Protein AF-A0A7J8AQF8-F1 (afdb_monomer_lite)

Secondary structure (DSSP, 8-state):
----PPP--PPPP--GGGSPP-----------SSPPPHHHHHHHHHHHHHHHHHHHHHHHHHHHHHHHHHHHHHHHHHHHHHHHHHHHHHHHHHHHHHHHHHTT-

pLDDT: mean 77.47, std 18.07, range [41.44, 96.56]

Foldseek 3Di:
DPPDDPDPPDPPDPQPVPPDDPPPPPVPPPDPDDDPPPVNVVVSVVVVVVVVVVSVVVVVVSVVVVVVVVVVVVVSVVVVVVSVVVVVVVVVVVVVVVVVVVVVD

Organism: Myotis myotis (NCBI:txid51298)

Radius of gyration: 29.65 Å; chains: 1; bounding box: 64×28×84 Å

Sequence (105 aa):
MLQIQPPHFKKCPTNPARRLPPTWTVSRSSSKDSSPTLASKVDQLEGMLKMLREDLKKEKEDKAHLQAEVQHLREDNLRLQEESQNASDKLKKFTEWVFNTIDMS

Structure (mmCIF, N/CA/C/O backbone):
data_AF-A0A7J8AQF8-F1
#
_entry.id   AF-A0A7J8AQF8-F1
#
loop_
_atom_site.group_PDB
_atom_site.id
_atom_site.type_symbol
_atom_site.label_atom_id
_atom_site.label_alt_id
_atom_site.label_comp_id
_atom_site.label_asym_id
_atom_site.label_entity_id
_atom_site.label_seq_id
_atom_site.pdbx_PDB_ins_code
_atom_site.Cartn_x
_atom_site.Cartn_y
_atom_site.Cartn_z
_atom_site.occupancy
_atom_site.B_iso_or_equiv
_atom_site.auth_seq_id
_atom_site.auth_comp_id
_atom_site.auth_asym_id
_atom_site.auth_atom_id
_atom_site.pdbx_PDB_model_num
ATOM 1 N N . MET A 1 1 ? -9.979 -10.882 35.854 1.00 41.44 1 MET A N 1
ATOM 2 C CA . MET A 1 1 ? -9.222 -9.766 35.247 1.00 41.44 1 MET A CA 1
ATOM 3 C C . MET A 1 1 ? -9.396 -9.834 33.739 1.00 41.44 1 MET A C 1
ATOM 5 O O . MET A 1 1 ? -9.303 -10.925 33.194 1.00 41.44 1 MET A O 1
ATOM 9 N N . LEU A 1 2 ? -9.710 -8.721 33.072 1.00 48.56 2 LEU A N 1
ATOM 10 C CA . LEU A 1 2 ? -9.752 -8.675 31.608 1.00 48.56 2 LEU A CA 1
ATOM 11 C C . LEU A 1 2 ? -8.310 -8.679 31.091 1.00 48.56 2 LEU A C 1
ATOM 13 O O . LEU A 1 2 ? -7.573 -7.722 31.308 1.00 48.56 2 LEU A O 1
ATOM 17 N N . GLN A 1 3 ? -7.902 -9.771 30.448 1.00 50.34 3 GLN A N 1
ATOM 18 C CA . GLN A 1 3 ? -6.616 -9.864 29.765 1.00 50.34 3 GLN A CA 1
ATOM 19 C C . GLN A 1 3 ? -6.682 -8.972 28.517 1.00 50.34 3 GLN A C 1
ATOM 21 O O . GLN A 1 3 ? -7.215 -9.379 27.486 1.00 50.34 3 GLN A O 1
ATOM 26 N N . ILE A 1 4 ? -6.200 -7.735 28.617 1.00 56.41 4 ILE A N 1
ATOM 27 C CA . ILE A 1 4 ? -6.007 -6.878 27.446 1.00 56.41 4 ILE A CA 1
ATOM 28 C C . ILE A 1 4 ? -4.639 -7.248 26.877 1.00 56.41 4 ILE A C 1
ATOM 30 O O . ILE A 1 4 ? -3.612 -6.956 27.490 1.00 56.41 4 ILE A O 1
ATOM 34 N N . GLN A 1 5 ? -4.619 -7.961 25.749 1.00 50.88 5 GLN A N 1
ATOM 35 C CA . GLN A 1 5 ? -3.371 -8.170 25.021 1.00 50.88 5 GLN A CA 1
ATOM 36 C C . GLN A 1 5 ? -2.900 -6.812 24.481 1.00 50.88 5 GLN A C 1
ATOM 38 O O . GLN A 1 5 ? -3.709 -6.094 23.892 1.00 50.88 5 GLN A O 1
ATOM 43 N N . PRO A 1 6 ? -1.627 -6.433 24.678 1.00 56.56 6 PRO A N 1
ATOM 44 C CA . PRO A 1 6 ? -1.102 -5.226 24.067 1.00 56.56 6 PRO A CA 1
ATOM 45 C C . PRO A 1 6 ? -1.141 -5.359 22.535 1.00 56.56 6 PRO A C 1
ATOM 47 O O . PRO A 1 6 ? -0.924 -6.458 22.013 1.00 56.56 6 PRO A O 1
ATOM 50 N N . PRO A 1 7 ? -1.391 -4.259 21.805 1.00 54.62 7 PRO A N 1
ATOM 51 C CA . PRO A 1 7 ? -1.345 -4.265 20.351 1.00 54.62 7 PRO A CA 1
ATOM 52 C C . PRO A 1 7 ? 0.042 -4.714 19.876 1.00 54.62 7 PRO A C 1
ATOM 54 O O . PRO A 1 7 ? 1.068 -4.118 20.215 1.00 54.62 7 PRO A O 1
ATOM 57 N N . HIS A 1 8 ? 0.073 -5.779 19.075 1.00 56.56 8 HIS A N 1
ATOM 58 C CA . HIS A 1 8 ? 1.288 -6.239 18.407 1.00 56.56 8 HIS A CA 1
ATOM 59 C C . HIS A 1 8 ? 1.595 -5.301 17.243 1.00 56.56 8 HIS A C 1
ATOM 61 O O . HIS A 1 8 ? 1.228 -5.563 16.100 1.00 56.56 8 HIS A O 1
ATOM 67 N N . PHE A 1 9 ? 2.276 -4.193 17.530 1.00 56.09 9 PHE A N 1
ATOM 68 C CA . PHE A 1 9 ? 2.837 -3.333 16.495 1.00 56.09 9 PHE A CA 1
ATOM 69 C C . PHE A 1 9 ? 4.000 -4.064 15.820 1.00 56.09 9 PHE A C 1
ATOM 71 O O . PHE A 1 9 ? 5.146 -4.012 16.276 1.00 56.09 9 PHE A O 1
ATOM 78 N N . LYS A 1 10 ? 3.721 -4.765 14.716 1.00 64.44 10 LYS A N 1
ATOM 79 C CA . LYS A 1 10 ? 4.784 -5.187 13.801 1.00 64.44 10 LYS A CA 1
ATOM 80 C C . LYS A 1 10 ? 5.449 -3.908 13.287 1.00 64.44 10 LYS A C 1
ATOM 82 O O . LYS A 1 10 ? 4.779 -3.055 12.712 1.00 64.44 10 LYS A O 1
ATOM 87 N N . LYS A 1 11 ? 6.755 -3.743 13.539 1.00 61.34 11 LYS A N 1
ATOM 88 C CA . LYS A 1 11 ? 7.540 -2.650 12.944 1.00 61.34 11 LYS A CA 1
ATOM 89 C C . LYS A 1 11 ? 7.304 -2.673 11.436 1.00 61.34 11 LYS A C 1
ATOM 91 O O . LYS A 1 11 ? 7.489 -3.727 10.828 1.00 61.34 11 LYS A O 1
ATOM 96 N N . CYS A 1 12 ? 6.921 -1.539 10.853 1.00 48.62 12 CYS A N 1
ATOM 97 C CA . CYS A 1 12 ? 6.840 -1.429 9.404 1.00 48.62 12 CYS A CA 1
ATOM 98 C C . CYS A 1 12 ? 8.218 -1.786 8.824 1.00 48.62 12 CYS A C 1
ATOM 100 O O . CYS A 1 12 ? 9.215 -1.193 9.262 1.00 48.62 12 CYS A O 1
ATOM 102 N N . PRO A 1 13 ? 8.323 -2.746 7.891 1.00 56.28 13 PRO A N 1
ATOM 103 C CA . PRO A 1 13 ? 9.559 -2.930 7.154 1.00 56.28 13 PRO A CA 1
ATOM 104 C C . PRO A 1 13 ? 9.874 -1.619 6.427 1.00 56.28 13 PRO A C 1
ATOM 106 O O . PRO A 1 13 ? 9.006 -0.990 5.825 1.00 56.28 13 PRO A O 1
ATOM 109 N N . THR A 1 14 ? 11.114 -1.153 6.542 1.00 57.19 14 THR A N 1
ATOM 110 C CA . THR A 1 14 ? 11.582 0.065 5.881 1.00 57.19 14 THR A CA 1
ATOM 111 C C . THR A 1 14 ? 11.351 -0.076 4.376 1.00 57.19 14 THR A C 1
ATOM 113 O O . THR A 1 14 ? 12.011 -0.887 3.735 1.00 57.19 14 THR A O 1
ATOM 116 N N . ASN A 1 15 ? 10.403 0.683 3.821 1.00 51.50 15 ASN A N 1
ATOM 117 C CA . ASN A 1 15 ? 9.999 0.563 2.423 1.00 51.50 15 ASN A CA 1
ATOM 118 C C . ASN A 1 15 ? 11.162 0.949 1.475 1.00 51.50 15 ASN A C 1
ATOM 120 O O . ASN A 1 15 ? 11.532 2.130 1.418 1.00 51.50 15 ASN A O 1
ATOM 124 N N . PRO A 1 16 ? 11.735 0.003 0.703 1.00 54.81 16 PRO A N 1
ATOM 125 C CA . PRO A 1 16 ? 12.813 0.299 -0.237 1.00 54.81 16 PRO A CA 1
ATOM 126 C C . PRO A 1 16 ? 12.344 1.126 -1.449 1.00 54.81 16 PRO A C 1
ATOM 128 O O . PRO A 1 16 ? 13.191 1.697 -2.136 1.00 54.81 16 PRO A O 1
ATOM 131 N N . ALA A 1 17 ? 11.029 1.251 -1.681 1.00 53.44 17 ALA A N 1
ATOM 132 C CA . ALA A 1 17 ? 10.428 2.058 -2.748 1.00 53.44 17 ALA A CA 1
ATOM 133 C C . ALA A 1 17 ? 10.42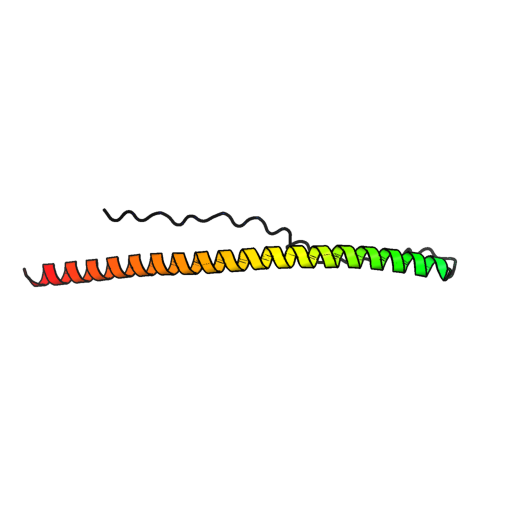3 3.568 -2.447 1.00 53.44 17 ALA A C 1
ATOM 135 O O . ALA A 1 17 ? 10.055 4.370 -3.297 1.00 53.44 17 ALA A O 1
ATOM 136 N N . ARG A 1 18 ? 10.903 3.999 -1.268 1.00 53.75 18 ARG A N 1
ATOM 137 C CA . ARG A 1 18 ? 11.270 5.409 -1.028 1.00 53.75 18 ARG A CA 1
ATOM 138 C C . ARG A 1 18 ? 12.611 5.789 -1.675 1.00 53.75 18 ARG A C 1
ATOM 140 O O . ARG A 1 18 ? 13.184 6.823 -1.332 1.00 53.75 18 ARG A O 1
ATOM 147 N N . ARG A 1 19 ? 13.139 4.966 -2.589 1.00 57.56 19 ARG A N 1
ATOM 148 C CA . ARG A 1 19 ? 14.166 5.413 -3.531 1.00 57.56 19 ARG A CA 1
ATOM 149 C C . ARG A 1 19 ? 13.528 6.450 -4.446 1.00 57.56 19 ARG A C 1
ATOM 151 O O . ARG A 1 19 ? 12.431 6.254 -4.953 1.00 57.56 19 ARG A O 1
ATOM 158 N N . LEU A 1 20 ? 14.216 7.576 -4.605 1.00 53.81 20 LEU A N 1
ATOM 159 C CA . LEU A 1 20 ? 13.867 8.576 -5.606 1.00 53.81 20 LEU A CA 1
ATOM 160 C C . LEU A 1 20 ? 13.665 7.869 -6.960 1.00 53.81 20 LEU A C 1
ATOM 162 O O . LEU A 1 20 ? 14.414 6.924 -7.240 1.00 53.81 20 LEU A O 1
ATOM 166 N N . PRO A 1 21 ? 12.688 8.299 -7.785 1.00 57.62 21 PRO A N 1
ATOM 167 C CA . PRO A 1 21 ? 12.555 7.784 -9.143 1.00 57.62 21 PRO A CA 1
ATOM 168 C C . PRO A 1 21 ? 13.916 7.874 -9.840 1.00 57.62 21 PRO A C 1
ATOM 170 O O . PRO A 1 21 ? 14.666 8.814 -9.542 1.00 57.62 21 PRO A O 1
ATOM 173 N N . PRO A 1 22 ? 14.263 6.931 -10.736 1.00 56.62 22 PRO A N 1
ATOM 174 C CA . PRO A 1 22 ? 15.526 6.996 -11.447 1.00 56.62 22 PRO A CA 1
ATOM 175 C C . PRO A 1 22 ? 15.624 8.371 -12.108 1.00 56.62 22 PRO A C 1
ATOM 177 O O . PRO A 1 22 ? 14.837 8.733 -12.986 1.00 56.62 22 PRO A O 1
ATOM 180 N N . THR A 1 23 ? 16.564 9.185 -11.622 1.00 52.97 23 THR A N 1
ATOM 181 C CA . THR A 1 23 ? 16.964 10.410 -12.294 1.00 52.97 23 THR A CA 1
ATOM 182 C C . THR A 1 23 ? 17.495 9.942 -13.632 1.00 52.97 23 THR A C 1
ATOM 184 O O . THR A 1 23 ? 18.575 9.358 -13.688 1.00 52.97 23 THR A O 1
ATOM 187 N N . TRP A 1 24 ? 16.718 10.116 -14.696 1.00 56.25 24 TRP A N 1
ATOM 188 C CA . TRP A 1 24 ? 17.128 9.832 -16.065 1.00 56.25 24 TRP A CA 1
ATOM 189 C C . TRP A 1 24 ? 18.206 10.849 -16.456 1.00 56.25 24 TRP A C 1
ATOM 191 O O . TRP A 1 24 ? 18.035 11.686 -17.331 1.00 56.25 24 TRP A O 1
ATOM 201 N N . THR A 1 25 ? 19.354 10.835 -15.789 1.00 54.91 25 THR A N 1
ATOM 202 C CA . THR A 1 25 ? 20.533 11.528 -16.274 1.00 54.91 25 THR A CA 1
ATOM 203 C C . THR A 1 25 ? 20.990 10.739 -17.483 1.00 54.91 25 THR A C 1
ATOM 205 O O . THR A 1 25 ? 21.812 9.831 -17.391 1.00 54.91 25 THR A O 1
ATOM 208 N N . VAL A 1 26 ? 20.411 11.072 -18.637 1.00 58.16 26 VAL A N 1
ATOM 209 C CA . VAL A 1 26 ? 21.080 10.880 -19.913 1.00 58.16 26 VAL A CA 1
ATOM 210 C C . VAL A 1 26 ? 22.396 11.616 -19.740 1.00 58.16 26 VAL A C 1
ATOM 212 O O . VAL A 1 26 ? 22.428 12.846 -19.799 1.00 58.16 26 VAL A O 1
ATOM 215 N N . SER A 1 27 ? 23.460 10.876 -19.429 1.00 57.50 27 SER A N 1
ATOM 216 C CA . SER A 1 27 ? 24.824 11.380 -19.470 1.00 57.50 27 SER A CA 1
ATOM 217 C C . SER A 1 27 ? 25.066 11.783 -20.910 1.00 57.50 27 SER A C 1
ATOM 219 O O . SER A 1 27 ? 25.478 10.988 -21.749 1.00 57.50 27 SER A O 1
ATOM 221 N N . ARG A 1 28 ? 24.699 13.024 -21.225 1.00 52.50 28 ARG A N 1
ATOM 222 C CA . ARG A 1 28 ? 25.021 13.673 -22.477 1.00 52.50 28 ARG A CA 1
ATOM 223 C C . ARG A 1 28 ? 26.531 13.819 -22.421 1.00 52.50 28 ARG A C 1
ATOM 225 O O . ARG A 1 28 ? 27.039 14.747 -21.798 1.00 52.50 28 ARG A O 1
ATOM 232 N N . SER A 1 29 ? 27.237 12.846 -22.987 1.00 54.38 29 SER A N 1
ATOM 233 C CA . SER A 1 29 ? 28.669 12.908 -23.232 1.00 54.38 29 SER A CA 1
ATOM 234 C C . SER A 1 29 ? 28.902 14.104 -24.146 1.00 54.38 29 SER A C 1
ATOM 236 O O . SER A 1 29 ? 28.815 14.012 -25.368 1.00 54.38 29 SER A O 1
ATOM 238 N N . SER A 1 30 ? 29.093 15.268 -23.530 1.00 48.34 30 SER A N 1
ATOM 239 C CA . SER A 1 30 ? 29.442 16.512 -24.195 1.00 48.34 30 SER A CA 1
ATOM 240 C C . SER A 1 30 ? 30.916 16.454 -24.578 1.00 48.34 30 SER A C 1
ATOM 242 O O . SER A 1 30 ? 31.725 17.230 -24.079 1.00 48.34 30 SER A O 1
ATOM 244 N N . SER A 1 31 ? 31.266 15.527 -25.464 1.00 43.25 31 SER A N 1
ATOM 245 C CA . SER A 1 31 ? 32.491 15.638 -26.238 1.00 43.25 31 SER A CA 1
ATOM 246 C C . SER A 1 31 ? 32.136 16.412 -27.497 1.00 43.25 31 SER A C 1
ATOM 248 O O . SER A 1 31 ? 31.413 15.933 -28.369 1.00 43.25 31 SER A O 1
ATOM 250 N N . LYS A 1 32 ? 32.593 17.666 -27.528 1.00 51.50 32 LYS A N 1
ATOM 251 C CA . LYS A 1 32 ? 32.766 18.431 -28.761 1.00 51.50 32 LYS A CA 1
ATOM 252 C C . LYS A 1 32 ? 33.538 17.558 -29.762 1.00 51.50 32 LYS A C 1
ATOM 254 O O . LYS A 1 32 ? 34.423 16.811 -29.360 1.00 51.50 32 LYS A O 1
ATOM 259 N N . ASP A 1 33 ? 33.175 17.701 -31.035 1.00 50.06 33 ASP A N 1
ATOM 260 C CA . ASP A 1 33 ? 33.919 17.244 -32.221 1.00 50.06 33 ASP A CA 1
ATOM 261 C C . ASP A 1 33 ? 33.545 15.868 -32.807 1.00 50.06 33 ASP A C 1
ATOM 263 O O . ASP A 1 33 ? 34.375 14.993 -33.016 1.00 50.06 33 ASP A O 1
ATOM 267 N N . SER A 1 34 ? 32.260 15.674 -33.116 1.00 56.75 34 SER A N 1
ATOM 268 C CA . SER A 1 34 ? 31.732 15.019 -34.337 1.00 56.75 34 SER A CA 1
ATOM 269 C C . SER A 1 34 ? 30.244 14.723 -34.134 1.00 56.75 34 SER A C 1
ATOM 271 O O . SER A 1 34 ? 29.809 14.394 -33.033 1.00 56.75 34 SER A O 1
ATOM 273 N N . SER A 1 35 ? 29.422 14.879 -35.177 1.00 64.75 35 SER A N 1
ATOM 274 C CA . SER A 1 35 ? 28.020 14.450 -35.105 1.00 64.75 35 SER A CA 1
ATOM 275 C C . SER A 1 35 ? 28.011 12.940 -34.832 1.00 64.75 35 SER A C 1
ATOM 277 O O . SER A 1 35 ? 28.588 12.209 -35.642 1.00 64.75 35 SER A O 1
ATOM 279 N N . PRO A 1 36 ? 27.419 12.453 -33.721 1.00 67.19 36 PRO A N 1
ATOM 280 C CA . PRO A 1 36 ? 27.436 11.032 -33.424 1.00 67.19 36 PRO A CA 1
ATOM 281 C C . PRO A 1 36 ? 26.795 10.293 -34.590 1.00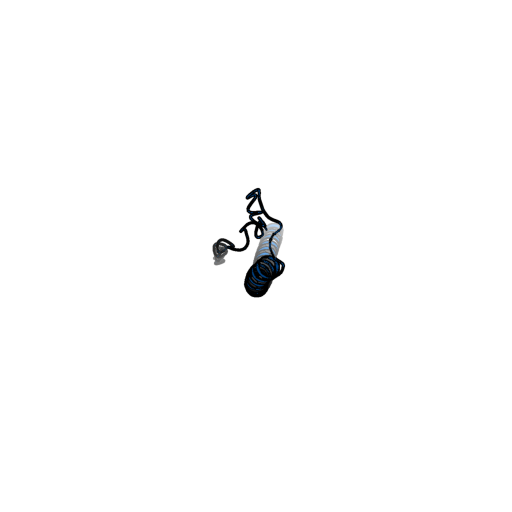 67.19 36 PRO A C 1
ATOM 283 O O . PRO A 1 36 ? 25.698 10.659 -35.041 1.00 67.19 36 PRO A O 1
ATOM 286 N N . THR A 1 37 ? 27.513 9.293 -35.099 1.00 84.44 37 THR A N 1
ATOM 287 C CA . THR A 1 37 ? 27.038 8.471 -36.207 1.00 84.44 37 THR A CA 1
ATOM 288 C C . THR A 1 37 ? 25.696 7.857 -35.825 1.00 84.44 37 THR A C 1
ATOM 290 O O . THR A 1 37 ? 25.397 7.645 -34.645 1.00 84.44 37 THR A O 1
ATOM 29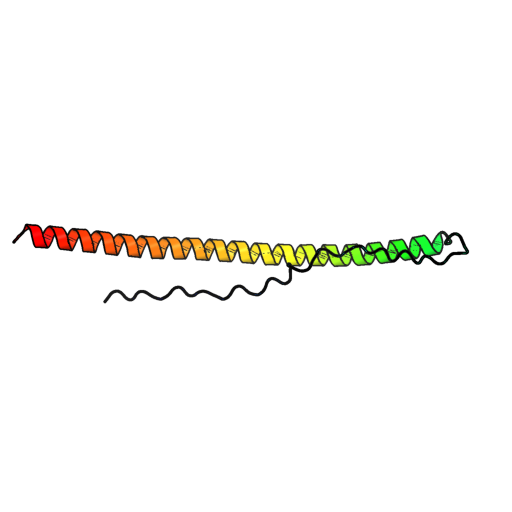3 N N . LEU A 1 38 ? 24.854 7.587 -36.821 1.00 89.69 38 LEU A N 1
ATOM 294 C CA . LEU A 1 38 ? 23.537 7.005 -36.573 1.00 89.69 38 LEU A CA 1
ATOM 295 C C . LEU A 1 38 ? 23.640 5.712 -35.743 1.00 89.69 38 LEU A C 1
ATOM 297 O O . LEU A 1 38 ? 22.847 5.532 -34.828 1.00 89.69 38 LEU A O 1
ATOM 301 N N . ALA A 1 39 ? 24.668 4.894 -35.995 1.00 90.31 39 ALA A N 1
ATOM 302 C CA . ALA A 1 39 ? 24.976 3.692 -35.222 1.00 90.31 39 ALA A CA 1
ATOM 303 C C . ALA A 1 39 ? 25.153 3.979 -33.719 1.00 90.31 39 ALA A C 1
ATOM 305 O O . ALA A 1 39 ? 24.448 3.400 -32.907 1.00 90.31 39 ALA A O 1
ATOM 306 N N . SER A 1 40 ? 25.981 4.961 -33.342 1.00 87.56 40 SER A N 1
ATOM 307 C CA . SER A 1 40 ? 26.207 5.300 -31.927 1.00 87.56 40 SER A CA 1
ATOM 308 C C . SER A 1 40 ? 24.935 5.780 -31.212 1.00 87.56 40 SER A C 1
ATOM 310 O O . SER A 1 40 ? 24.735 5.494 -30.031 1.00 87.56 40 SER A O 1
ATOM 312 N N . LYS A 1 41 ? 24.041 6.485 -31.920 1.00 91.44 41 LYS A N 1
ATOM 313 C CA . LYS A 1 41 ? 22.734 6.879 -31.367 1.00 91.44 41 LYS A CA 1
ATOM 314 C C . LYS A 1 41 ? 21.805 5.680 -31.191 1.00 91.44 41 LYS A C 1
ATOM 316 O O . LYS A 1 41 ? 21.065 5.647 -30.212 1.00 91.44 41 LYS A O 1
ATOM 321 N N . VAL A 1 42 ? 21.829 4.727 -32.124 1.00 92.88 42 VAL A N 1
ATOM 322 C CA . VAL A 1 42 ? 21.064 3.476 -32.021 1.00 92.88 42 VAL A CA 1
ATOM 323 C C . VAL A 1 42 ? 21.547 2.676 -30.813 1.00 92.88 42 VAL A C 1
ATOM 325 O O . VAL A 1 42 ? 20.722 2.361 -29.961 1.00 92.88 42 VAL A O 1
ATOM 328 N N . ASP A 1 43 ? 22.859 2.492 -30.650 1.00 91.38 43 ASP A N 1
ATOM 329 C CA . ASP A 1 43 ? 23.442 1.788 -29.498 1.00 91.38 43 ASP A CA 1
ATOM 330 C C . ASP A 1 43 ? 23.035 2.441 -28.162 1.00 91.38 43 ASP A C 1
ATOM 332 O O . ASP A 1 43 ? 22.649 1.767 -27.202 1.00 91.38 43 ASP A O 1
ATOM 336 N N . GLN A 1 44 ? 23.055 3.779 -28.096 1.00 91.50 44 GLN A N 1
ATOM 337 C CA . GLN A 1 44 ? 22.612 4.517 -26.911 1.00 91.50 44 GLN A CA 1
ATOM 338 C C . GLN A 1 44 ? 21.121 4.288 -26.618 1.00 91.50 44 GLN A C 1
ATOM 340 O O . GLN A 1 44 ? 20.742 4.075 -25.463 1.00 91.50 44 GLN A O 1
ATOM 345 N N . LEU A 1 45 ? 20.268 4.346 -27.642 1.00 93.75 45 LEU A N 1
ATOM 346 C CA . LEU A 1 45 ? 18.830 4.131 -27.493 1.00 93.75 45 LEU A CA 1
ATOM 347 C C . LEU A 1 45 ? 18.510 2.691 -27.083 1.00 93.75 45 LEU A C 1
ATOM 349 O O . LEU A 1 45 ? 17.636 2.487 -26.242 1.00 93.75 45 LEU A O 1
ATOM 353 N N . GLU A 1 46 ? 19.229 1.704 -27.612 1.00 92.94 46 GLU A N 1
ATOM 354 C CA . GLU A 1 46 ? 19.103 0.302 -27.208 1.00 92.94 46 GLU A CA 1
ATOM 355 C C . GLU A 1 46 ? 19.487 0.102 -25.738 1.00 92.94 46 GLU A C 1
ATOM 357 O O . GLU A 1 46 ? 18.753 -0.552 -24.989 1.00 92.94 46 GLU A O 1
ATOM 362 N N . GLY A 1 47 ? 20.577 0.734 -25.291 1.00 91.94 47 GLY A N 1
ATOM 363 C CA . GLY A 1 47 ? 20.980 0.744 -23.885 1.00 91.94 47 GLY A CA 1
ATOM 364 C C . GLY A 1 47 ? 19.923 1.380 -22.979 1.00 91.94 47 GLY A C 1
ATOM 365 O O . GLY A 1 47 ? 19.530 0.793 -21.969 1.00 91.94 47 GLY A O 1
ATOM 366 N N . MET A 1 48 ? 19.397 2.546 -23.366 1.00 91.50 48 MET A N 1
ATOM 367 C CA . MET A 1 48 ? 18.313 3.218 -22.639 1.00 91.50 48 MET A CA 1
ATOM 368 C C . MET A 1 48 ? 17.043 2.369 -22.582 1.00 91.50 48 MET A C 1
ATOM 370 O O . MET A 1 48 ? 16.416 2.267 -21.530 1.00 91.50 48 MET A O 1
ATOM 374 N N . LEU A 1 49 ? 16.673 1.726 -23.687 1.00 92.44 49 LEU A N 1
ATOM 375 C CA . LEU A 1 49 ? 15.501 0.862 -23.751 1.00 92.44 49 LEU A CA 1
ATOM 376 C C . LEU A 1 49 ? 15.654 -0.362 -22.846 1.00 92.44 49 LEU A C 1
ATOM 378 O O . LEU A 1 49 ? 14.690 -0.762 -22.194 1.00 92.44 49 LEU A O 1
ATOM 382 N N . LYS A 1 50 ? 16.852 -0.955 -22.786 1.00 93.31 50 LYS A N 1
ATOM 383 C CA . LYS A 1 50 ? 17.136 -2.069 -21.878 1.00 93.31 50 LYS A CA 1
ATOM 384 C C . LYS A 1 50 ? 16.982 -1.644 -20.417 1.00 93.31 50 LYS A C 1
ATOM 386 O O . LYS A 1 50 ? 16.253 -2.312 -19.690 1.00 93.31 50 LYS A O 1
ATOM 391 N N . MET A 1 51 ? 17.569 -0.509 -20.031 1.00 90.06 51 MET A N 1
ATOM 392 C CA . MET A 1 51 ? 17.421 0.040 -18.676 1.00 90.06 51 MET A CA 1
ATOM 393 C C . MET A 1 51 ? 15.952 0.312 -18.335 1.00 90.06 51 MET A C 1
ATOM 395 O O . MET A 1 51 ? 15.456 -0.170 -17.324 1.00 90.06 51 MET A O 1
ATOM 399 N N . LEU A 1 52 ? 15.208 0.981 -19.223 1.00 92.56 52 LEU A N 1
ATOM 400 C CA . LEU A 1 52 ? 13.785 1.266 -19.005 1.00 92.56 52 LEU A CA 1
ATOM 401 C C . LEU A 1 52 ? 12.938 -0.007 -18.861 1.00 92.56 52 LEU A C 1
ATOM 403 O O . LEU A 1 52 ? 11.974 -0.022 -18.098 1.00 92.56 52 LEU A O 1
ATOM 407 N N . ARG A 1 53 ? 13.271 -1.084 -19.583 1.00 93.06 53 ARG A N 1
ATOM 408 C CA . ARG A 1 53 ? 12.592 -2.383 -19.436 1.00 93.06 53 ARG A CA 1
ATOM 409 C C . ARG A 1 53 ? 12.861 -3.015 -18.073 1.00 93.06 53 ARG A C 1
ATOM 411 O O . ARG A 1 53 ? 11.936 -3.569 -17.481 1.00 93.06 53 ARG A O 1
ATOM 418 N N . GLU A 1 54 ? 14.101 -2.950 -17.599 1.00 92.31 54 GLU A N 1
ATOM 419 C CA . GLU A 1 54 ? 14.500 -3.458 -16.283 1.00 92.31 54 GLU A CA 1
ATOM 420 C C . GLU A 1 54 ? 13.830 -2.655 -15.160 1.00 92.31 54 GLU A C 1
ATOM 422 O O . GLU A 1 54 ? 13.204 -3.247 -14.278 1.00 92.31 54 GLU A O 1
ATOM 427 N N . ASP A 1 55 ? 13.843 -1.325 -15.252 1.00 87.94 55 ASP A N 1
ATOM 428 C CA . ASP A 1 55 ? 13.179 -0.436 -14.296 1.00 87.94 55 ASP A CA 1
ATOM 429 C C . ASP A 1 55 ? 11.668 -0.675 -14.261 1.00 87.94 55 ASP A C 1
ATOM 431 O O . ASP A 1 55 ? 11.083 -0.831 -13.193 1.00 87.94 55 ASP A O 1
ATOM 435 N N . LEU A 1 56 ? 11.020 -0.791 -15.423 1.00 90.88 56 LEU A N 1
ATOM 436 C CA . LEU A 1 56 ? 9.585 -1.065 -15.496 1.00 90.88 56 LEU A CA 1
ATOM 437 C C . LEU A 1 56 ? 9.223 -2.425 -14.890 1.00 90.88 56 LEU A C 1
ATOM 439 O O . LEU A 1 56 ? 8.149 -2.571 -14.302 1.00 90.88 56 LEU A O 1
ATOM 443 N N . LYS A 1 57 ? 10.089 -3.435 -15.036 1.00 93.50 57 LYS A N 1
ATOM 444 C CA . LYS A 1 57 ? 9.902 -4.729 -14.373 1.00 93.50 57 LYS A CA 1
ATOM 445 C C . LYS A 1 57 ? 9.977 -4.562 -12.855 1.00 93.50 57 LYS A C 1
ATOM 447 O O . LYS A 1 57 ? 9.073 -5.024 -12.163 1.00 93.50 57 LYS A O 1
ATOM 452 N N . LYS A 1 58 ? 10.998 -3.862 -12.364 1.00 90.56 58 LYS A N 1
ATOM 453 C CA . LYS A 1 58 ? 11.183 -3.607 -10.936 1.00 90.56 58 LYS A CA 1
ATOM 454 C C . LYS A 1 58 ? 10.018 -2.819 -10.333 1.00 90.56 58 LYS A C 1
ATOM 456 O O . LYS A 1 58 ? 9.463 -3.238 -9.330 1.00 90.56 58 LYS A O 1
ATOM 461 N N . GLU A 1 59 ? 9.568 -1.755 -10.993 1.00 89.44 59 GLU A N 1
ATOM 462 C CA . GLU A 1 59 ? 8.413 -0.963 -10.547 1.00 89.44 59 GLU A CA 1
ATOM 463 C C . GLU A 1 59 ? 7.123 -1.794 -10.465 1.00 89.44 59 GLU A C 1
ATOM 465 O O . GLU A 1 59 ? 6.292 -1.582 -9.584 1.00 89.44 59 GLU A O 1
ATOM 470 N N . LYS A 1 60 ? 6.933 -2.783 -11.352 1.00 92.38 60 LYS A N 1
ATOM 471 C CA . LYS A 1 60 ? 5.791 -3.709 -11.258 1.00 92.38 60 LYS A CA 1
ATOM 472 C C . LYS A 1 60 ? 5.888 -4.625 -10.040 1.00 92.38 60 LYS A C 1
ATOM 474 O O . LYS A 1 60 ? 4.868 -4.863 -9.394 1.00 92.38 60 LYS A O 1
ATOM 479 N N . GLU A 1 61 ? 7.079 -5.138 -9.750 1.00 93.00 61 GLU A N 1
ATOM 480 C CA . GLU A 1 61 ? 7.341 -5.980 -8.579 1.00 93.00 61 GLU A CA 1
ATOM 481 C C . GLU A 1 61 ? 7.155 -5.178 -7.282 1.00 93.00 61 GLU A C 1
ATOM 483 O O . GLU A 1 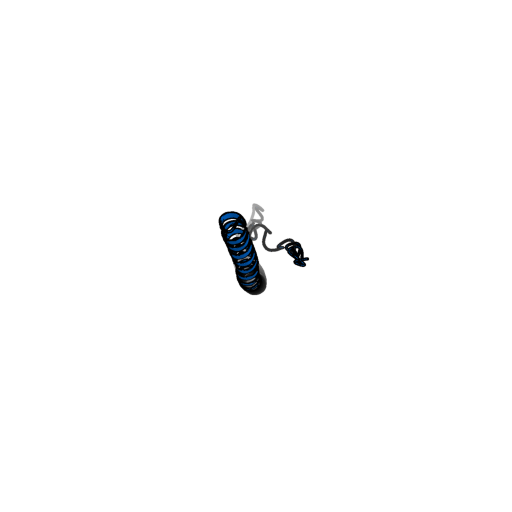61 ? 6.401 -5.600 -6.403 1.00 93.00 61 GLU A O 1
ATOM 488 N N . ASP A 1 62 ? 7.731 -3.976 -7.211 1.00 87.50 62 ASP A N 1
ATOM 489 C CA . ASP A 1 62 ? 7.599 -3.062 -6.074 1.00 87.50 62 ASP A CA 1
ATOM 490 C C . ASP A 1 62 ? 6.130 -2.659 -5.864 1.00 87.50 62 ASP A C 1
ATOM 492 O O . ASP A 1 62 ? 5.614 -2.711 -4.745 1.00 87.50 62 ASP A O 1
ATOM 496 N N . LYS A 1 63 ? 5.391 -2.357 -6.941 1.00 88.56 63 LYS A N 1
ATOM 497 C CA . LYS A 1 63 ? 3.949 -2.087 -6.863 1.00 88.56 63 LYS A CA 1
ATOM 498 C C . LYS A 1 63 ? 3.163 -3.279 -6.313 1.00 88.56 63 LYS A C 1
ATOM 500 O O . LYS A 1 63 ? 2.264 -3.073 -5.498 1.00 88.56 63 LYS A O 1
ATOM 505 N N . ALA A 1 64 ? 3.460 -4.502 -6.755 1.00 91.19 64 ALA A N 1
ATOM 506 C CA . ALA A 1 64 ? 2.789 -5.702 -6.254 1.00 91.19 64 ALA A CA 1
ATOM 507 C C . ALA A 1 64 ? 3.075 -5.920 -4.759 1.00 91.19 64 ALA A C 1
ATOM 509 O O . ALA A 1 64 ? 2.162 -6.231 -3.993 1.00 91.19 64 ALA A O 1
ATOM 510 N N . HIS A 1 65 ? 4.316 -5.682 -4.332 1.00 88.81 65 HIS A N 1
ATOM 511 C CA . HIS A 1 65 ? 4.704 -5.751 -2.928 1.00 88.81 65 HIS A CA 1
ATOM 512 C C . HIS A 1 65 ? 3.946 -4.727 -2.069 1.00 88.81 65 HIS A C 1
ATOM 514 O O . HIS A 1 65 ? 3.338 -5.094 -1.064 1.00 88.81 65 HIS A O 1
ATOM 520 N N . LEU A 1 66 ? 3.891 -3.464 -2.507 1.00 92.81 66 LEU A N 1
ATOM 521 C CA . LEU A 1 66 ? 3.138 -2.414 -1.811 1.00 92.81 66 LEU A CA 1
ATOM 522 C C . LEU A 1 66 ? 1.638 -2.716 -1.751 1.00 92.81 66 LEU A C 1
ATOM 524 O O . LEU A 1 66 ? 0.987 -2.428 -0.749 1.00 92.81 66 LEU A O 1
ATOM 528 N N . GLN A 1 67 ? 1.066 -3.314 -2.800 1.00 93.00 67 GLN A N 1
ATOM 529 C CA . GLN A 1 67 ? -0.336 -3.732 -2.777 1.00 93.00 67 GLN A CA 1
ATOM 530 C C . GLN A 1 67 ? -0.597 -4.804 -1.715 1.00 93.00 67 GLN A C 1
ATOM 532 O O . GLN A 1 67 ? -1.611 -4.715 -1.023 1.00 93.00 67 GLN A O 1
ATOM 537 N N . ALA A 1 68 ? 0.306 -5.773 -1.552 1.00 88.75 68 ALA A N 1
ATOM 538 C CA . ALA A 1 68 ? 0.197 -6.776 -0.496 1.00 88.75 68 ALA A CA 1
ATOM 539 C C . ALA A 1 68 ? 0.280 -6.142 0.905 1.00 88.75 68 ALA A C 1
ATOM 541 O O . ALA A 1 68 ? -0.521 -6.475 1.777 1.00 88.75 68 ALA A O 1
ATOM 542 N N . GLU A 1 69 ? 1.181 -5.175 1.104 1.00 85.38 69 GLU A N 1
ATOM 543 C CA . GLU A 1 69 ? 1.300 -4.438 2.370 1.00 85.38 69 GLU A CA 1
ATOM 544 C C . GLU A 1 69 ? 0.020 -3.656 2.700 1.00 85.38 69 GLU A C 1
ATOM 546 O O . GLU A 1 69 ? -0.483 -3.732 3.819 1.00 85.38 69 GLU A O 1
ATOM 551 N N . VAL A 1 70 ? -0.564 -2.963 1.716 1.00 90.25 70 VAL A N 1
ATOM 552 C CA . VAL A 1 70 ? -1.835 -2.244 1.898 1.00 90.25 70 VAL A CA 1
ATOM 553 C C . VAL A 1 70 ? -2.966 -3.189 2.306 1.00 90.25 70 VAL A C 1
ATOM 555 O O . VAL A 1 70 ? -3.790 -2.807 3.136 1.00 90.25 70 VAL A O 1
ATOM 558 N N . GLN A 1 71 ? -3.028 -4.405 1.755 1.00 93.00 71 GLN A N 1
ATOM 559 C CA . GLN A 1 71 ? -4.049 -5.377 2.162 1.00 93.00 71 GLN A CA 1
ATOM 560 C C . GLN A 1 71 ? -3.840 -5.845 3.602 1.00 93.00 71 GLN A C 1
ATOM 562 O O . GLN A 1 71 ? -4.772 -5.765 4.398 1.00 93.00 71 GLN A O 1
ATOM 567 N N . HIS A 1 72 ? -2.612 -6.208 3.976 1.00 88.12 72 HIS A N 1
ATOM 568 C CA . HIS A 1 72 ? -2.305 -6.597 5.354 1.00 88.12 72 HIS A CA 1
ATOM 569 C C . HIS A 1 72 ? -2.620 -5.464 6.348 1.00 88.12 72 HIS A C 1
ATOM 571 O O . HIS A 1 72 ? -3.200 -5.701 7.403 1.00 88.12 72 HIS A O 1
ATOM 577 N N . LEU A 1 73 ? -2.300 -4.208 6.010 1.00 90.38 73 LEU A N 1
ATOM 578 C CA . LEU A 1 73 ? -2.642 -3.051 6.846 1.00 90.38 73 LEU A CA 1
ATOM 579 C C . LEU A 1 73 ? -4.157 -2.842 6.979 1.00 90.38 73 LEU A C 1
ATOM 581 O O . LEU A 1 73 ? -4.616 -2.377 8.022 1.00 90.38 73 LEU A O 1
ATOM 585 N N . ARG A 1 74 ? -4.949 -3.153 5.947 1.00 94.00 74 ARG A N 1
ATOM 586 C CA . ARG A 1 74 ? -6.419 -3.083 6.024 1.00 94.00 74 ARG A CA 1
ATOM 587 C C . ARG A 1 74 ? -6.984 -4.154 6.946 1.00 94.00 74 ARG A C 1
ATOM 589 O O . ARG A 1 74 ? -7.838 -3.835 7.767 1.00 94.00 74 ARG A O 1
ATOM 596 N N . GLU A 1 75 ? -6.489 -5.381 6.832 1.00 91.81 75 GLU A N 1
ATOM 597 C CA . GLU A 1 75 ? -6.878 -6.498 7.700 1.00 91.81 75 GLU A CA 1
ATOM 598 C C . GLU A 1 75 ? -6.534 -6.207 9.166 1.00 91.81 75 GLU A C 1
ATOM 600 O O . GLU A 1 75 ? -7.378 -6.361 10.050 1.00 91.81 75 GLU A O 1
ATOM 605 N N . ASP A 1 76 ? -5.325 -5.702 9.425 1.00 87.75 76 ASP A N 1
ATOM 606 C CA . ASP A 1 76 ? -4.901 -5.321 10.772 1.00 87.75 76 ASP A CA 1
ATOM 607 C C . ASP A 1 76 ? -5.750 -4.186 11.351 1.00 87.75 76 ASP A C 1
ATOM 609 O O . ASP A 1 76 ? -6.154 -4.264 12.511 1.00 87.75 76 ASP A O 1
ATOM 613 N N . ASN A 1 77 ? -6.055 -3.151 10.561 1.00 91.69 77 ASN A N 1
ATOM 614 C CA . ASN A 1 77 ? -6.918 -2.059 11.016 1.00 91.69 77 ASN A CA 1
ATOM 615 C C . ASN A 1 77 ? -8.330 -2.546 11.353 1.00 91.69 77 ASN A C 1
ATOM 617 O O . ASN A 1 77 ? -8.880 -2.123 12.368 1.00 91.69 77 ASN A O 1
ATOM 621 N N . LEU A 1 78 ? -8.900 -3.441 10.539 1.00 91.19 78 LEU A N 1
ATOM 622 C CA . LEU A 1 78 ? -10.219 -4.017 10.805 1.00 91.19 78 LEU A CA 1
ATOM 623 C C . LEU A 1 78 ? -10.225 -4.769 12.141 1.00 91.19 78 LEU A C 1
ATOM 625 O O . LEU A 1 78 ? -11.060 -4.498 13.001 1.00 91.19 78 LEU A O 1
ATOM 629 N N . ARG A 1 79 ? -9.243 -5.649 12.352 1.00 94.31 79 ARG A N 1
ATOM 630 C CA . ARG A 1 79 ? -9.101 -6.401 13.604 1.00 94.31 79 ARG A CA 1
ATOM 631 C C . ARG A 1 79 ? -8.920 -5.483 14.816 1.00 94.31 79 ARG A C 1
ATOM 633 O O . ARG A 1 79 ? -9.574 -5.676 15.836 1.00 94.31 79 ARG A O 1
ATOM 640 N N . LEU A 1 80 ? -8.060 -4.467 14.715 1.00 88.94 80 LEU A N 1
ATOM 641 C CA . LEU A 1 80 ? -7.857 -3.494 15.795 1.00 88.94 80 LEU A CA 1
ATOM 642 C C . LEU A 1 80 ? -9.139 -2.712 16.110 1.00 88.94 80 LEU A C 1
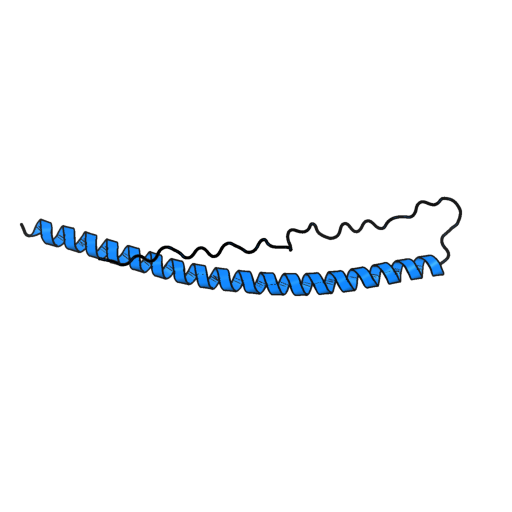ATOM 644 O O . LEU A 1 80 ? -9.419 -2.425 17.274 1.00 88.94 80 LEU A O 1
ATOM 648 N N . GLN A 1 81 ? -9.935 -2.385 15.091 1.00 93.75 81 GLN A N 1
ATOM 649 C CA . GLN A 1 81 ? -11.221 -1.722 15.275 1.00 93.75 81 GLN A CA 1
ATOM 650 C C . GLN A 1 81 ? -12.212 -2.618 16.030 1.00 93.75 81 GLN A C 1
ATOM 652 O O . GLN A 1 81 ? -12.880 -2.142 16.949 1.00 93.75 81 GLN A O 1
ATOM 657 N N . GLU A 1 82 ? -12.273 -3.911 15.707 1.00 92.69 82 GLU A N 1
ATOM 658 C CA . GLU A 1 82 ? -13.090 -4.890 16.437 1.00 92.69 82 GLU A CA 1
ATOM 659 C C . GLU A 1 82 ? -12.645 -5.030 17.901 1.00 92.69 82 GLU A C 1
ATOM 661 O O . GLU A 1 82 ? -13.476 -5.018 18.813 1.00 92.69 82 GLU A O 1
ATOM 666 N N . GLU A 1 83 ? -11.335 -5.111 18.149 1.00 90.56 83 GLU A N 1
ATOM 667 C CA . GLU A 1 83 ? -10.769 -5.174 19.501 1.00 90.56 83 GLU A CA 1
ATOM 668 C C . GLU A 1 83 ? -11.108 -3.917 20.316 1.00 90.56 83 GLU A C 1
ATOM 670 O O . GLU A 1 83 ? -11.560 -4.022 21.462 1.00 90.56 83 GLU A O 1
ATOM 675 N N . SER A 1 84 ? -10.962 -2.732 19.712 1.00 91.94 84 SER A N 1
ATOM 676 C CA . SER A 1 84 ? -11.331 -1.454 20.324 1.00 91.94 84 SER A CA 1
ATOM 677 C C . SER A 1 84 ? -12.827 -1.379 20.624 1.00 91.94 84 SER A C 1
ATOM 679 O O . SER A 1 84 ? -13.208 -0.909 21.695 1.00 91.94 84 SER A O 1
ATOM 681 N N . GLN A 1 85 ? -13.684 -1.841 19.710 1.00 94.50 85 GLN A N 1
ATOM 682 C CA . GLN A 1 85 ? -15.131 -1.837 19.919 1.00 94.50 85 GLN A CA 1
ATOM 683 C C . GLN A 1 85 ? -15.520 -2.770 21.067 1.00 94.50 85 GLN A C 1
ATOM 685 O O . GLN A 1 85 ? -16.256 -2.374 21.966 1.00 94.50 85 GLN A O 1
ATOM 690 N N . ASN A 1 86 ? -14.958 -3.979 21.103 1.00 94.25 86 ASN A N 1
ATOM 691 C CA . ASN A 1 86 ? -15.196 -4.939 22.178 1.00 94.25 86 ASN A CA 1
ATOM 692 C C . ASN A 1 86 ? -14.734 -4.395 23.544 1.00 94.25 86 ASN A C 1
ATOM 694 O O . ASN A 1 86 ? -15.416 -4.567 24.556 1.00 94.25 86 ASN A O 1
ATOM 698 N N . ALA A 1 87 ? -13.587 -3.710 23.592 1.00 91.12 87 ALA A N 1
ATOM 699 C CA . ALA A 1 87 ? -13.120 -3.045 24.805 1.00 91.12 87 ALA A CA 1
ATOM 700 C C . ALA A 1 87 ? -14.089 -1.936 25.255 1.00 91.12 87 ALA A C 1
ATOM 702 O O . ALA A 1 87 ? -14.477 -1.909 26.425 1.00 91.12 87 ALA A O 1
ATOM 703 N N . SER A 1 88 ? -14.537 -1.082 24.331 1.00 94.06 88 SER A N 1
ATOM 704 C CA . SER A 1 88 ? -15.541 -0.044 24.592 1.00 94.06 88 SER A CA 1
ATOM 705 C C . SER A 1 88 ? -16.863 -0.620 25.101 1.00 94.06 88 SER A C 1
ATOM 707 O O . SER A 1 88 ? -17.410 -0.119 26.080 1.00 94.06 88 SER A O 1
ATOM 709 N N . ASP A 1 89 ? -17.354 -1.708 24.506 1.00 94.88 89 ASP A N 1
ATOM 710 C CA . ASP A 1 89 ? -18.597 -2.362 24.927 1.00 94.88 89 ASP A CA 1
ATOM 711 C C . ASP A 1 89 ? -18.478 -2.947 26.339 1.00 94.88 89 ASP A C 1
ATOM 713 O O . ASP A 1 89 ? -19.406 -2.848 27.145 1.00 94.88 89 ASP A O 1
ATOM 717 N N . LYS A 1 90 ? -17.323 -3.541 26.669 1.00 94.00 90 LYS A N 1
ATOM 718 C CA . LYS A 1 90 ? -17.030 -4.020 28.028 1.00 94.00 90 LYS A CA 1
ATOM 719 C C . LYS A 1 90 ? -17.007 -2.870 29.030 1.00 94.00 90 LYS A C 1
ATOM 721 O O . LYS A 1 90 ? -17.584 -3.014 30.105 1.00 94.00 90 LYS A O 1
ATOM 726 N N . LEU A 1 91 ? -16.379 -1.746 28.681 1.00 96.56 91 LEU A N 1
ATOM 727 C CA . LEU A 1 91 ? -16.366 -0.546 29.520 1.00 96.56 91 LEU A CA 1
ATOM 728 C C . LEU A 1 91 ? -17.777 0.011 29.714 1.00 96.56 91 LEU A C 1
ATOM 730 O O . LEU A 1 91 ? -18.157 0.273 30.847 1.00 96.56 91 LEU A O 1
ATOM 734 N N . LYS A 1 92 ? -18.587 0.100 28.653 1.00 95.94 92 LYS A N 1
ATOM 735 C CA . LYS A 1 92 ? -19.982 0.551 28.732 1.00 95.94 92 LYS A CA 1
ATOM 736 C C . LYS A 1 92 ? -20.805 -0.320 29.682 1.00 95.94 92 LYS A C 1
ATOM 738 O O . LYS A 1 92 ? -21.447 0.210 30.582 1.00 95.94 92 LYS A O 1
ATOM 743 N N . LYS A 1 93 ? -20.731 -1.647 29.536 1.00 94.12 93 LYS A N 1
ATOM 744 C CA . LYS A 1 93 ? -21.415 -2.594 30.436 1.00 94.12 93 LYS A CA 1
ATOM 745 C C . LYS A 1 93 ? -20.936 -2.463 31.875 1.00 94.12 93 LYS A C 1
ATOM 747 O O . LYS A 1 93 ? -21.742 -2.540 32.792 1.00 94.12 93 LYS A O 1
ATOM 752 N N . PHE A 1 94 ? -19.631 -2.280 32.075 1.00 94.31 94 PHE A N 1
ATOM 753 C CA . PHE A 1 94 ? -19.074 -2.048 33.403 1.00 94.31 94 PHE A CA 1
ATOM 754 C C . PHE A 1 94 ? -19.635 -0.760 34.012 1.00 94.31 94 PHE A C 1
ATOM 756 O O . PHE A 1 94 ? -20.105 -0.784 35.142 1.00 94.31 94 PHE A O 1
ATOM 763 N N . THR A 1 95 ? -19.657 0.336 33.254 1.00 94.62 95 THR A N 1
ATOM 764 C CA . THR A 1 95 ? -20.231 1.612 33.684 1.00 94.62 95 THR A CA 1
ATOM 765 C C . THR A 1 95 ? -21.721 1.483 34.019 1.00 94.62 95 THR A C 1
ATOM 767 O O . THR A 1 95 ? -22.129 1.901 35.097 1.00 94.62 95 THR A O 1
ATOM 770 N N . GLU A 1 96 ? -22.527 0.851 33.160 1.00 93.00 96 GLU A N 1
ATOM 771 C CA . GLU A 1 96 ? -23.953 0.583 33.418 1.00 93.00 96 GLU A CA 1
ATOM 772 C C . GLU A 1 96 ? -24.161 -0.270 34.674 1.00 93.00 96 GLU A C 1
ATOM 774 O O . GLU A 1 96 ? -25.018 0.030 35.502 1.00 93.00 96 GLU A O 1
ATOM 779 N N . TRP A 1 97 ? -23.356 -1.320 34.841 1.00 92.88 97 TRP A N 1
ATOM 780 C CA . TRP A 1 97 ? -23.416 -2.187 36.013 1.00 92.88 97 TRP A CA 1
ATOM 781 C C . TRP A 1 97 ? -23.082 -1.434 37.305 1.00 92.88 97 TRP A C 1
ATOM 783 O O . TRP A 1 97 ? -23.784 -1.603 38.303 1.00 92.88 97 TRP A O 1
ATOM 793 N N . VAL A 1 98 ? -22.054 -0.578 37.281 1.00 92.00 98 VAL A N 1
ATOM 794 C CA . VAL A 1 98 ? -21.690 0.282 38.415 1.00 92.00 98 VAL A CA 1
ATOM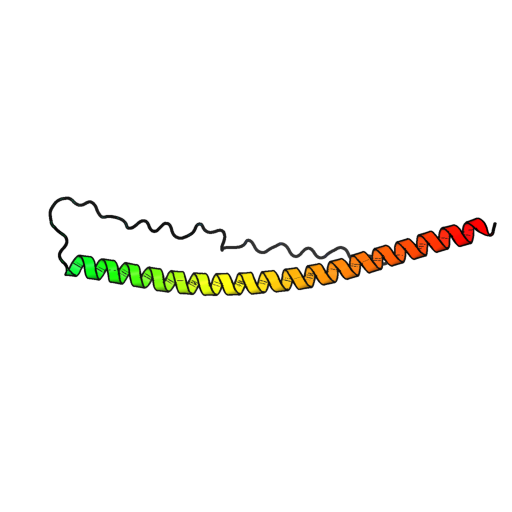 795 C C . VAL A 1 98 ? -22.856 1.204 38.779 1.00 92.00 98 VAL A C 1
ATOM 797 O O . VAL A 1 98 ? -23.233 1.250 39.945 1.00 92.00 98 VAL A O 1
ATOM 800 N N . PHE A 1 99 ? -23.485 1.873 37.809 1.00 89.25 99 PHE A N 1
ATOM 801 C CA . PHE A 1 99 ? -24.622 2.760 38.085 1.00 89.25 99 PHE A CA 1
ATOM 802 C C . PHE A 1 99 ? -25.845 2.012 38.626 1.00 89.25 99 PHE A C 1
ATOM 804 O O . PHE A 1 99 ? -26.369 2.389 39.669 1.00 89.25 99 PHE A O 1
ATOM 811 N N . ASN A 1 100 ? -26.243 0.906 37.995 1.00 83.06 100 ASN A N 1
ATOM 812 C CA . ASN A 1 100 ? -27.401 0.119 38.433 1.00 83.06 100 ASN A CA 1
ATOM 813 C C . ASN A 1 100 ? -27.226 -0.494 39.832 1.00 83.06 100 ASN A C 1
ATOM 815 O O . ASN A 1 100 ? -28.211 -0.763 40.511 1.00 83.06 100 ASN A O 1
ATOM 819 N N . THR A 1 101 ? -25.985 -0.749 40.252 1.00 75.06 101 THR A N 1
ATOM 820 C CA . THR A 1 101 ? -25.687 -1.304 41.581 1.00 75.06 101 THR A CA 1
ATOM 821 C C . THR A 1 101 ? -25.648 -0.217 42.659 1.00 75.06 101 THR A C 1
ATOM 823 O O . THR A 1 101 ? -26.003 -0.495 43.799 1.00 75.06 101 THR A O 1
ATOM 826 N N . ILE A 1 102 ? -25.238 1.010 42.317 1.00 69.56 102 ILE A N 1
ATOM 827 C CA . ILE A 1 102 ? -25.154 2.140 43.260 1.00 69.56 102 ILE A CA 1
ATOM 828 C C . ILE A 1 102 ? -26.527 2.801 43.486 1.00 69.56 102 ILE A C 1
ATOM 830 O O . ILE A 1 102 ? -26.778 3.295 44.575 1.00 69.56 102 ILE A O 1
ATOM 834 N N . ASP A 1 103 ? -27.435 2.770 42.504 1.00 58.19 103 ASP A N 1
ATOM 835 C CA . ASP A 1 103 ? -28.799 3.332 42.632 1.00 58.19 103 ASP A CA 1
ATOM 836 C C . ASP A 1 103 ? -29.774 2.433 43.431 1.00 58.19 103 ASP A C 1
ATOM 838 O O . ASP A 1 103 ? -30.912 2.813 43.697 1.00 58.19 103 ASP A O 1
ATOM 842 N N . MET A 1 104 ? -29.351 1.216 43.795 1.00 56.97 104 MET A N 1
ATOM 843 C CA . MET A 1 104 ? -30.141 0.239 44.568 1.00 56.97 104 MET A CA 1
ATOM 844 C C . MET A 1 104 ? -29.731 0.175 46.055 1.00 56.97 104 MET A C 1
ATOM 846 O O . MET A 1 104 ? -30.170 -0.730 46.771 1.00 56.97 104 MET A O 1
ATOM 850 N N . SER A 1 105 ? -28.898 1.116 46.517 1.00 52.00 105 SER A N 1
ATOM 851 C CA . SER A 1 105 ? -28.498 1.328 47.921 1.00 52.00 105 SER A CA 1
ATOM 852 C C . SER A 1 105 ? -28.933 2.698 48.417 1.00 52.00 105 SER A C 1
ATOM 854 O O . SER A 1 105 ? -29.432 2.773 49.560 1.00 52.00 105 SER A O 1
#